Protein AF-A0A2C9KQF8-F1 (afdb_monomer_lite)

InterPro domains:
  IPR001548 Peptidase M2, peptidyl-dipeptidase A [PF01401] (43-165)
  IPR001548 Peptidase M2, peptidyl-dipeptidase A [PS52011] (40-165)
  IPR001548 Peptidase M2, peptidyl-dipeptidase A [PTHR10514] (28-165)

Sequence (165 aa):
MWIALHSYVYPPDSKKMCSRCYHVAVLCYTALWVGVRGLINDSLAIQDFLTDYNRKAGEVMYEYAEASWTFNTNITDYNQKIMLDLQLKADKFSQDASRNASQYNLTVMSQSDRRQFIKIMDIGTAAQTNETKMIRLNKITSDMESIYSTATVCLNKTNCVPLDP

Structure (mmCIF, N/CA/C/O backbone):
data_AF-A0A2C9KQF8-F1
#
_entry.id   AF-A0A2C9KQF8-F1
#
loop_
_atom_site.group_PDB
_atom_site.id
_atom_site.type_symbol
_atom_site.label_atom_id
_atom_site.label_alt_id
_atom_site.label_comp_id
_atom_site.label_asym_id
_atom_site.label_entity_id
_atom_site.label_seq_id
_atom_site.pdbx_PDB_ins_code
_atom_site.Cartn_x
_atom_site.Cartn_y
_atom_site.Cartn_z
_atom_site.occupancy
_atom_site.B_iso_or_equiv
_atom_site.auth_seq_id
_atom_site.auth_comp_id
_atom_site.auth_asym_id
_atom_site.auth_atom_id
_atom_site.pdbx_PDB_model_num
ATOM 1 N N . MET A 1 1 ? 29.010 8.373 -46.520 1.00 31.61 1 MET A N 1
ATOM 2 C CA . MET A 1 1 ? 29.276 9.437 -47.508 1.00 31.61 1 MET A CA 1
ATOM 3 C C . MET A 1 1 ? 27.946 10.110 -47.828 1.00 31.61 1 MET A C 1
ATOM 5 O O . MET A 1 1 ? 27.074 9.453 -48.368 1.00 31.61 1 MET A O 1
ATOM 9 N N . TRP A 1 2 ? 27.785 11.335 -47.317 1.00 39.75 2 TRP A N 1
ATOM 10 C CA . TRP A 1 2 ? 26.835 12.417 -47.636 1.00 39.75 2 TRP A CA 1
ATOM 11 C C . TRP A 1 2 ? 25.644 12.186 -48.577 1.00 39.75 2 TRP A C 1
ATOM 13 O O . TRP A 1 2 ? 25.894 11.984 -49.756 1.00 39.75 2 TRP A O 1
ATOM 23 N N . ILE A 1 3 ? 24.412 12.436 -48.090 1.00 37.34 3 ILE A N 1
ATOM 24 C CA . ILE A 1 3 ? 23.231 13.005 -48.802 1.00 37.34 3 ILE A CA 1
ATOM 25 C C . ILE A 1 3 ? 22.260 13.530 -47.702 1.00 37.34 3 ILE A C 1
ATOM 27 O O . ILE A 1 3 ? 22.063 12.809 -46.734 1.00 37.34 3 ILE A O 1
ATOM 31 N N . ALA A 1 4 ? 21.582 14.687 -47.694 1.00 44.19 4 ALA A N 1
ATOM 32 C CA . ALA A 1 4 ? 21.627 15.961 -48.413 1.00 44.19 4 ALA A CA 1
ATOM 33 C C . ALA A 1 4 ? 20.741 16.998 -47.662 1.00 44.19 4 ALA A C 1
ATOM 35 O O . ALA A 1 4 ? 19.773 16.635 -47.002 1.00 44.19 4 ALA A O 1
ATOM 36 N N . LEU A 1 5 ? 21.109 18.280 -47.797 1.00 46.22 5 LEU A N 1
ATOM 37 C CA . LEU A 1 5 ? 20.272 19.492 -47.912 1.00 46.22 5 LEU A CA 1
ATOM 38 C C . LEU A 1 5 ? 18.970 19.605 -47.083 1.00 46.22 5 LEU A C 1
ATOM 40 O O . LEU A 1 5 ? 17.899 19.213 -47.534 1.00 46.22 5 LEU A O 1
ATOM 44 N N . HIS A 1 6 ? 19.032 20.334 -45.962 1.00 41.72 6 HIS A N 1
ATOM 45 C CA . HIS A 1 6 ? 17.877 21.094 -45.464 1.00 41.72 6 HIS A CA 1
ATOM 46 C C . HIS A 1 6 ? 17.927 22.515 -46.036 1.00 41.72 6 HIS A C 1
ATOM 48 O O . HIS A 1 6 ? 18.510 23.427 -45.449 1.00 41.72 6 HIS A O 1
ATOM 54 N N . SER A 1 7 ? 17.314 22.701 -47.202 1.00 37.66 7 SER A N 1
ATOM 55 C CA . SER A 1 7 ? 16.870 24.019 -47.645 1.00 37.66 7 SER A CA 1
ATOM 56 C C . SER A 1 7 ? 15.670 24.409 -46.782 1.00 37.66 7 SER A C 1
ATOM 58 O O . SER A 1 7 ? 14.602 23.811 -46.891 1.00 37.66 7 SER A O 1
ATOM 60 N N . TYR A 1 8 ? 15.851 25.381 -45.890 1.00 45.62 8 TYR A N 1
ATOM 61 C CA . TYR A 1 8 ? 14.751 25.990 -45.150 1.00 45.62 8 TYR A CA 1
ATOM 62 C C . TYR A 1 8 ? 13.792 26.653 -46.146 1.00 45.62 8 TYR A C 1
ATOM 64 O O . TYR A 1 8 ? 14.104 27.693 -46.724 1.00 45.62 8 TYR A O 1
ATOM 72 N N . VAL A 1 9 ? 12.626 26.044 -46.355 1.00 42.94 9 VAL A N 1
ATOM 73 C CA . VAL A 1 9 ? 11.515 26.681 -47.063 1.00 42.94 9 VAL A CA 1
ATOM 74 C C . VAL A 1 9 ? 10.869 27.659 -46.084 1.00 42.94 9 VAL A C 1
ATOM 76 O O . VAL A 1 9 ? 10.122 27.263 -45.192 1.00 42.94 9 VAL A O 1
ATOM 79 N N . TYR A 1 10 ? 11.204 28.942 -46.216 1.00 47.78 10 TYR A N 1
ATOM 80 C CA . TYR A 1 10 ? 10.444 30.020 -45.584 1.00 47.78 10 TYR A CA 1
ATOM 81 C C . TYR A 1 10 ? 8.999 30.005 -46.122 1.00 47.78 10 TYR A C 1
ATOM 83 O O . TYR A 1 10 ? 8.808 29.797 -47.325 1.00 47.78 10 TYR A O 1
ATOM 91 N N . PRO A 1 11 ? 7.973 30.230 -45.281 1.00 52.38 11 PRO A N 1
ATOM 92 C CA . PRO A 1 11 ? 6.601 30.357 -45.759 1.00 52.38 11 PRO A CA 1
ATOM 93 C C . PRO A 1 11 ? 6.452 31.595 -46.667 1.00 52.38 11 PRO A C 1
ATOM 95 O O . PRO A 1 11 ? 7.131 32.600 -46.437 1.00 52.38 11 PRO A O 1
ATOM 98 N N . PRO A 1 12 ? 5.573 31.553 -47.688 1.00 51.06 12 PRO A N 1
ATOM 99 C CA . PRO A 1 12 ? 5.376 32.676 -48.594 1.00 51.06 12 PRO A CA 1
ATOM 100 C C . PRO A 1 12 ? 4.670 33.843 -47.887 1.00 51.06 12 PRO A C 1
ATOM 102 O O . PRO A 1 12 ? 3.852 33.641 -46.990 1.00 51.06 12 PRO A O 1
ATOM 105 N N . ASP A 1 13 ? 5.020 35.054 -48.324 1.00 49.62 13 ASP A N 1
ATOM 106 C CA . ASP A 1 13 ? 4.577 36.378 -47.868 1.00 49.62 13 ASP A CA 1
ATOM 107 C C . ASP A 1 13 ? 3.260 36.439 -47.067 1.00 49.62 13 ASP A C 1
ATOM 109 O O . ASP A 1 13 ? 2.163 36.157 -47.557 1.00 49.62 13 ASP A O 1
ATOM 113 N N . SER A 1 14 ? 3.363 36.975 -45.848 1.00 54.06 14 SER A N 1
ATOM 114 C CA . SER A 1 14 ? 2.303 37.160 -44.844 1.00 54.06 14 SER A CA 1
ATOM 115 C C . SER A 1 14 ? 1.188 38.149 -45.219 1.00 54.06 14 SER A C 1
ATOM 117 O O . SER A 1 14 ? 0.363 38.506 -44.379 1.00 54.06 14 SER A O 1
ATOM 119 N N . LYS A 1 15 ? 1.119 38.615 -46.470 1.00 53.03 15 LYS A N 1
ATOM 120 C CA . LYS A 1 15 ? 0.258 39.747 -46.854 1.00 53.03 15 LYS A CA 1
ATOM 121 C C . LYS A 1 15 ? -1.087 39.378 -47.479 1.00 53.03 15 LYS A C 1
ATOM 123 O O . LYS A 1 15 ? -1.826 40.283 -47.856 1.00 53.03 15 LYS A O 1
ATOM 128 N N . LYS A 1 16 ? -1.448 38.092 -47.585 1.00 57.34 16 LYS A N 1
ATOM 129 C CA . LYS A 1 16 ? -2.751 37.673 -48.153 1.00 57.34 16 LYS A CA 1
ATOM 130 C C . LYS A 1 16 ? -3.417 36.477 -47.465 1.00 57.34 16 LYS A C 1
ATOM 132 O O . LYS A 1 16 ? -4.190 35.768 -48.102 1.00 57.34 16 LYS A O 1
ATOM 137 N N . MET A 1 17 ? -3.164 36.241 -46.179 1.00 50.72 17 MET A N 1
ATOM 138 C CA . MET A 1 17 ? -3.820 35.140 -45.465 1.00 50.72 17 MET A CA 1
ATOM 139 C C . MET A 1 17 ? -4.895 35.671 -44.513 1.00 50.72 17 MET A C 1
ATOM 141 O O . MET A 1 17 ? -4.626 36.508 -43.656 1.00 50.72 17 MET A O 1
ATOM 145 N N . CYS A 1 18 ? -6.136 35.203 -44.683 1.00 59.28 18 CYS A N 1
ATOM 146 C CA . CYS A 1 18 ? -7.255 35.542 -43.804 1.00 59.28 18 CYS A CA 1
ATOM 147 C C . CYS A 1 18 ? -6.914 35.151 -42.354 1.00 59.28 18 CYS A C 1
ATOM 149 O O . CYS A 1 18 ? -6.434 34.041 -42.118 1.00 59.28 18 CYS A O 1
ATOM 151 N N . SER A 1 19 ? -7.191 36.031 -41.384 1.00 55.34 19 SER A N 1
ATOM 152 C CA . SER A 1 19 ? -6.895 35.820 -39.952 1.00 55.34 19 SER A CA 1
ATOM 153 C C . SER A 1 19 ? -7.437 34.477 -39.424 1.00 55.34 19 SER A C 1
ATOM 155 O O . SER A 1 19 ? -6.769 33.765 -38.675 1.00 55.34 19 SER A O 1
ATOM 157 N N . ARG A 1 20 ? -8.592 34.033 -39.938 1.00 55.59 20 ARG A N 1
ATOM 158 C CA . ARG A 1 20 ? -9.182 32.719 -39.633 1.00 55.59 20 ARG A CA 1
AT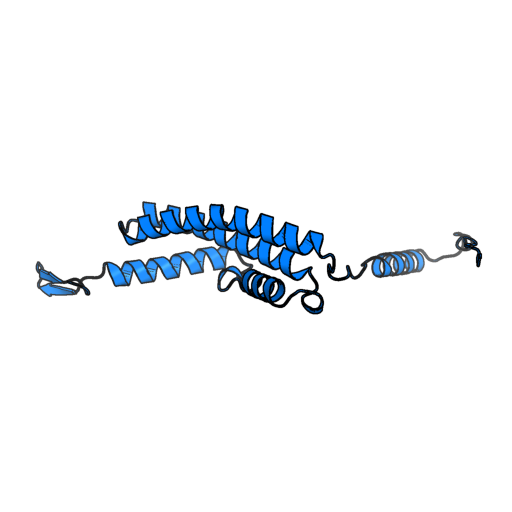OM 159 C C . ARG A 1 20 ? -8.377 31.528 -40.174 1.00 55.59 20 ARG A C 1
ATOM 161 O O . ARG A 1 20 ? -8.347 30.489 -39.527 1.00 55.59 20 ARG A O 1
ATOM 168 N N . CYS A 1 21 ? -7.697 31.673 -41.310 1.00 55.22 21 CYS A N 1
ATOM 169 C CA . CYS A 1 21 ? -6.838 30.633 -41.887 1.00 55.22 21 CYS A CA 1
ATOM 170 C C . CYS A 1 21 ? -5.493 30.530 -41.156 1.00 55.22 21 CYS A C 1
ATOM 172 O O . CYS A 1 21 ? -4.949 29.436 -41.034 1.00 55.22 21 CYS A O 1
ATOM 174 N N . TYR A 1 22 ? -4.984 31.647 -40.625 1.00 56.53 22 TYR A N 1
ATOM 175 C CA . TYR A 1 22 ? -3.753 31.664 -39.831 1.00 56.53 22 TYR A CA 1
ATOM 176 C C . TYR A 1 22 ? -3.929 30.909 -38.507 1.00 56.53 22 TYR A C 1
ATOM 178 O O . TYR A 1 22 ? -3.101 30.073 -38.159 1.00 56.53 22 TYR A O 1
ATOM 186 N N . HIS A 1 23 ? -5.054 31.111 -37.812 1.00 57.06 23 HIS A N 1
ATOM 187 C CA . HIS A 1 23 ? -5.353 30.373 -36.582 1.00 57.06 23 HIS A CA 1
ATOM 188 C C . HIS A 1 23 ? -5.556 28.867 -36.813 1.00 57.06 23 HIS A C 1
ATOM 190 O O . HIS A 1 23 ? -5.069 28.070 -36.017 1.00 57.06 23 HIS A O 1
ATOM 196 N N . VAL A 1 24 ? -6.203 28.460 -37.911 1.00 60.22 24 VAL A N 1
ATOM 197 C CA . VAL A 1 24 ? -6.365 27.032 -38.252 1.00 60.22 24 VAL A CA 1
ATOM 198 C C . VAL A 1 24 ? -5.026 26.391 -38.640 1.00 60.22 24 VAL A C 1
ATOM 200 O O . VAL A 1 24 ? -4.744 25.274 -38.215 1.00 60.22 24 VAL A O 1
ATOM 203 N N . ALA A 1 25 ? -4.163 27.101 -39.375 1.00 54.69 25 ALA A N 1
ATOM 204 C CA . ALA A 1 25 ? -2.826 26.615 -39.713 1.00 54.69 25 ALA A CA 1
ATOM 205 C C . ALA A 1 25 ? -1.941 26.460 -38.465 1.00 54.69 25 ALA A C 1
ATOM 207 O O . ALA A 1 25 ? -1.346 25.403 -38.275 1.00 54.69 25 ALA A O 1
ATOM 208 N N . VAL A 1 26 ? -1.906 27.457 -37.572 1.00 59.34 26 VAL A N 1
ATOM 209 C CA . VAL A 1 26 ? -1.134 27.392 -36.316 1.00 59.34 26 VAL A CA 1
ATOM 210 C C . VAL A 1 26 ? -1.637 26.269 -35.404 1.00 59.34 26 VAL A C 1
ATOM 212 O O . VAL A 1 26 ? -0.817 25.559 -34.833 1.00 59.34 26 VAL A O 1
ATOM 215 N N . LEU A 1 27 ? -2.954 26.041 -35.322 1.00 55.91 27 LEU A N 1
ATOM 216 C CA . LEU A 1 27 ? -3.530 24.925 -34.559 1.00 55.91 27 LEU A CA 1
ATOM 217 C C . LEU A 1 27 ? -3.204 23.547 -35.164 1.00 55.91 27 LEU A C 1
ATOM 219 O O . LEU A 1 27 ? -3.022 22.591 -34.420 1.00 55.91 27 LEU A O 1
ATOM 223 N N . CYS A 1 28 ? -3.069 23.432 -36.489 1.00 52.97 28 CYS A N 1
ATOM 224 C CA . CYS A 1 28 ? -2.610 22.199 -37.140 1.00 52.97 28 CYS A CA 1
ATOM 225 C C . CYS A 1 28 ? -1.108 21.951 -36.915 1.00 52.97 28 CYS A C 1
ATOM 227 O O . CYS A 1 28 ? -0.698 20.816 -36.676 1.00 52.97 28 CYS A O 1
ATOM 229 N N . TYR A 1 29 ? -0.287 23.008 -36.933 1.00 53.81 29 TYR A N 1
ATOM 230 C CA . TYR A 1 29 ? 1.138 22.913 -36.606 1.00 53.81 29 TYR A CA 1
ATOM 231 C C . TYR A 1 29 ? 1.364 22.561 -35.131 1.00 53.81 29 TYR A C 1
ATOM 233 O O . TYR A 1 29 ? 2.222 21.734 -34.851 1.00 53.81 29 TYR A O 1
ATOM 241 N N . THR A 1 30 ? 0.589 23.098 -34.182 1.00 53.22 30 THR A N 1
ATOM 242 C CA . THR A 1 30 ? 0.712 22.703 -32.765 1.00 53.22 30 THR A CA 1
ATOM 243 C C . THR A 1 30 ? 0.096 21.333 -32.469 1.00 53.22 30 THR A C 1
ATOM 245 O O . THR A 1 30 ? 0.602 20.628 -31.599 1.00 53.22 30 THR A O 1
ATOM 248 N N . ALA A 1 31 ? -0.922 20.896 -33.221 1.00 53.09 31 ALA A N 1
ATOM 249 C CA . ALA A 1 31 ? -1.476 19.541 -33.120 1.00 53.09 31 ALA A CA 1
ATOM 250 C C . ALA A 1 31 ? -0.510 18.452 -33.632 1.00 53.09 31 ALA A C 1
ATOM 252 O O . ALA A 1 31 ? -0.528 17.335 -33.122 1.00 53.09 31 ALA A O 1
ATOM 253 N N . LEU A 1 32 ? 0.380 18.781 -34.575 1.00 52.97 32 LEU A N 1
ATOM 254 C CA . LEU A 1 32 ? 1.458 17.894 -35.043 1.00 52.97 32 LEU A CA 1
ATOM 255 C C . LEU A 1 32 ? 2.663 17.819 -34.084 1.00 52.97 32 LEU A C 1
ATOM 257 O O . LEU A 1 32 ? 3.531 16.969 -34.262 1.00 52.97 32 LEU A O 1
ATOM 261 N N . TRP A 1 33 ? 2.711 18.675 -33.057 1.00 49.19 33 TRP A N 1
ATOM 262 C CA . TRP A 1 33 ? 3.726 18.665 -31.995 1.00 49.19 33 TRP A CA 1
ATOM 263 C C . TRP A 1 33 ? 3.236 18.040 -30.683 1.00 49.19 33 TRP A C 1
ATOM 265 O O . TRP A 1 33 ? 3.984 18.016 -29.703 1.00 49.19 33 TRP A O 1
ATOM 275 N N . VAL A 1 34 ? 2.028 17.462 -30.646 1.00 53.22 34 VAL A N 1
ATOM 276 C CA . VAL A 1 34 ? 1.712 16.455 -29.622 1.00 53.22 34 VAL A CA 1
ATOM 277 C C . VAL A 1 34 ? 2.451 15.183 -30.025 1.00 53.22 34 VAL A C 1
ATOM 279 O O . VAL A 1 34 ? 1.889 14.251 -30.595 1.00 53.22 34 VAL A O 1
ATOM 282 N N . GLY A 1 35 ? 3.766 15.187 -29.805 1.00 54.31 35 GLY A N 1
ATOM 283 C CA . GLY A 1 35 ? 4.600 14.022 -30.018 1.00 54.31 35 GLY A CA 1
ATOM 284 C C . GLY A 1 35 ? 4.033 12.879 -29.192 1.00 54.31 35 GLY A C 1
ATOM 285 O O . GLY A 1 35 ? 3.962 12.970 -27.966 1.00 54.31 35 GLY A O 1
ATOM 286 N N . VAL A 1 36 ? 3.627 11.803 -29.864 1.00 56.34 36 VAL A N 1
ATOM 287 C CA . VAL A 1 36 ? 3.479 10.498 -29.227 1.00 56.34 36 VAL A CA 1
ATOM 288 C C . VAL A 1 36 ? 4.843 10.203 -28.608 1.00 56.34 36 VAL A C 1
ATOM 290 O O . VAL A 1 36 ? 5.788 9.862 -29.319 1.00 56.34 36 VAL A O 1
ATOM 293 N N . ARG A 1 37 ? 4.996 10.431 -27.298 1.00 63.59 37 ARG A N 1
ATOM 294 C CA . ARG A 1 37 ? 6.196 9.990 -26.588 1.00 63.59 37 ARG A CA 1
ATOM 295 C C . ARG A 1 37 ? 6.220 8.473 -26.722 1.00 63.59 37 ARG A C 1
ATOM 297 O O . ARG A 1 37 ? 5.312 7.800 -26.244 1.00 63.59 37 ARG A O 1
ATOM 304 N N . GLY A 1 38 ? 7.216 7.961 -27.440 1.00 83.06 38 GLY A N 1
ATOM 305 C CA . GLY A 1 38 ? 7.453 6.526 -27.519 1.00 83.06 38 GLY A CA 1
ATOM 306 C C . GLY A 1 38 ? 7.701 5.953 -26.125 1.00 83.06 38 GLY A C 1
ATOM 307 O O . GLY A 1 38 ? 8.171 6.662 -25.232 1.00 83.06 38 GLY A O 1
ATOM 308 N N . LEU A 1 39 ? 7.372 4.676 -25.946 1.00 94.12 39 LEU A N 1
ATOM 309 C CA . LEU A 1 39 ? 7.648 3.962 -24.703 1.00 94.12 39 LEU A CA 1
ATOM 310 C C . LEU A 1 39 ? 9.163 3.888 -24.441 1.00 94.12 39 LEU A C 1
ATOM 312 O O . LEU A 1 39 ? 9.965 3.788 -25.373 1.00 94.12 39 LEU A O 1
ATOM 316 N N . ILE A 1 40 ? 9.545 3.912 -23.166 1.00 95.38 40 ILE A N 1
ATOM 317 C CA . ILE A 1 40 ? 10.937 3.817 -22.718 1.00 95.38 40 ILE A CA 1
ATOM 318 C C . ILE A 1 40 ? 11.421 2.373 -22.893 1.00 95.38 40 ILE A C 1
ATOM 320 O O . ILE A 1 40 ? 10.834 1.445 -22.337 1.00 95.38 40 ILE A O 1
ATOM 324 N N . ASN A 1 41 ? 12.505 2.194 -23.650 1.00 95.19 41 ASN A N 1
ATOM 325 C CA . ASN A 1 41 ? 13.124 0.889 -23.922 1.00 95.19 41 ASN A CA 1
ATOM 326 C C . ASN A 1 41 ? 14.497 0.713 -23.246 1.00 95.19 41 ASN A C 1
ATOM 328 O O . ASN A 1 41 ? 15.097 -0.352 -23.363 1.00 95.19 41 ASN A O 1
ATOM 332 N N . ASP A 1 42 ? 15.035 1.763 -22.620 1.00 95.75 42 ASP A N 1
ATOM 333 C CA . ASP A 1 42 ? 16.413 1.778 -22.127 1.00 95.75 42 ASP A CA 1
ATOM 334 C C . ASP A 1 42 ? 16.602 0.859 -20.910 1.00 95.75 42 ASP A C 1
ATOM 336 O O . ASP A 1 42 ? 15.904 0.983 -19.904 1.00 95.75 42 ASP A O 1
ATOM 340 N N . SER A 1 43 ? 17.561 -0.068 -21.002 1.00 94.31 43 SER A N 1
ATOM 341 C CA . SER A 1 43 ? 17.786 -1.078 -19.963 1.00 94.31 43 SER A CA 1
ATOM 342 C C . SER A 1 43 ? 18.314 -0.487 -18.658 1.00 94.31 43 SER A C 1
ATOM 344 O O . SER A 1 43 ? 18.031 -1.055 -17.604 1.00 94.31 43 SER A O 1
ATOM 346 N N . LEU A 1 44 ? 19.080 0.608 -18.704 1.00 96.56 44 LEU A N 1
ATOM 347 C CA . LEU A 1 44 ? 19.579 1.264 -17.493 1.00 96.56 44 LEU A CA 1
ATOM 348 C C . LEU A 1 44 ? 18.432 1.981 -16.780 1.00 96.56 44 LEU A C 1
ATOM 350 O O . LEU A 1 44 ? 18.223 1.746 -15.596 1.00 96.56 44 LEU A O 1
ATOM 354 N N . ALA A 1 45 ? 17.601 2.722 -17.517 1.00 97.38 45 ALA A N 1
ATOM 355 C CA . ALA A 1 45 ? 16.406 3.369 -16.982 1.00 97.38 45 ALA A CA 1
ATOM 356 C C . ALA A 1 45 ? 15.443 2.373 -16.312 1.00 97.38 45 ALA A C 1
ATOM 358 O O . ALA A 1 45 ? 14.860 2.679 -15.273 1.00 97.38 45 ALA A O 1
ATOM 359 N N . ILE A 1 46 ? 15.292 1.168 -16.874 1.00 97.31 46 ILE A N 1
ATOM 360 C CA . ILE A 1 46 ? 14.493 0.088 -16.272 1.00 97.31 46 ILE A CA 1
ATOM 361 C C . ILE A 1 46 ? 15.047 -0.306 -14.895 1.00 97.31 46 ILE A C 1
ATOM 363 O O . ILE A 1 46 ? 14.284 -0.408 -13.934 1.00 97.31 46 ILE A O 1
ATOM 367 N N . GLN A 1 47 ? 16.360 -0.523 -14.789 1.00 98.06 47 GLN A N 1
ATOM 368 C CA . GLN A 1 47 ? 16.996 -0.939 -13.535 1.00 98.06 47 GLN A CA 1
ATOM 369 C C . GLN A 1 47 ? 17.029 0.190 -12.499 1.00 98.06 47 GLN A C 1
ATOM 371 O O . GLN A 1 47 ? 16.774 -0.055 -11.317 1.00 98.06 47 GLN A O 1
ATOM 376 N N . ASP A 1 48 ? 17.258 1.427 -12.936 1.00 98.38 48 ASP A N 1
ATOM 377 C CA . ASP A 1 48 ? 17.218 2.611 -12.078 1.00 98.38 48 ASP A CA 1
ATOM 378 C C . ASP A 1 48 ? 15.816 2.819 -11.495 1.00 98.38 48 ASP A C 1
ATOM 380 O O . ASP A 1 48 ? 15.669 3.037 -10.290 1.00 98.38 4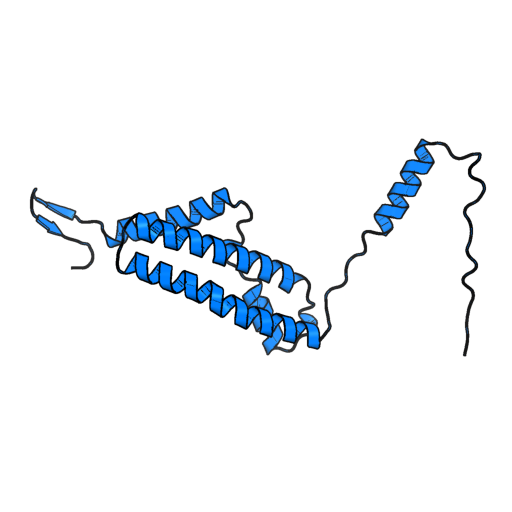8 ASP A O 1
ATOM 384 N N . PHE A 1 49 ? 14.773 2.672 -12.321 1.00 98.50 49 PHE A N 1
ATOM 385 C CA . PHE A 1 49 ? 13.386 2.739 -11.864 1.00 98.50 49 PHE A CA 1
ATOM 386 C C . PHE A 1 49 ? 13.081 1.676 -10.806 1.00 98.50 49 PHE A C 1
ATOM 388 O O . PHE A 1 49 ? 12.526 2.005 -9.759 1.00 98.50 49 PHE A O 1
ATOM 395 N N . LEU A 1 50 ? 13.448 0.413 -11.050 1.00 98.50 50 LEU A N 1
ATOM 396 C CA . LEU A 1 50 ? 13.196 -0.674 -10.098 1.00 98.50 50 LEU A CA 1
ATOM 397 C C . LEU A 1 50 ? 13.965 -0.478 -8.788 1.00 98.50 50 LEU A C 1
ATOM 399 O O . LEU A 1 50 ? 13.417 -0.717 -7.713 1.00 98.50 50 LEU A O 1
ATOM 403 N N . THR A 1 51 ? 15.210 -0.009 -8.862 1.00 98.56 51 THR A N 1
ATOM 404 C CA . THR A 1 51 ? 16.040 0.265 -7.682 1.00 98.56 51 THR A CA 1
ATOM 405 C C . THR A 1 51 ? 15.431 1.373 -6.824 1.00 98.56 51 THR A C 1
ATOM 407 O O . THR A 1 51 ? 15.282 1.210 -5.610 1.00 98.56 51 THR A O 1
ATOM 410 N N . ASP A 1 52 ? 15.026 2.483 -7.444 1.00 98.50 52 ASP A N 1
ATOM 411 C CA . ASP A 1 52 ? 14.398 3.593 -6.728 1.00 98.50 52 ASP A CA 1
ATOM 412 C C . ASP A 1 52 ? 13.009 3.221 -6.190 1.00 98.50 52 ASP A C 1
ATOM 414 O O . ASP A 1 52 ? 12.696 3.540 -5.039 1.00 98.50 52 ASP A O 1
ATOM 418 N N . TYR A 1 53 ? 12.206 2.487 -6.972 1.00 98.62 53 TYR A N 1
ATOM 419 C CA . TYR A 1 53 ? 10.919 1.961 -6.522 1.00 98.62 53 TYR A CA 1
ATOM 420 C C . TYR A 1 53 ? 11.091 1.080 -5.286 1.00 98.62 53 TYR A C 1
ATOM 422 O O . TYR A 1 53 ? 10.427 1.326 -4.285 1.00 98.62 53 TYR A O 1
ATOM 430 N N . ASN A 1 54 ? 12.001 0.102 -5.314 1.00 98.44 54 ASN A N 1
ATOM 431 C CA . ASN A 1 54 ? 12.201 -0.827 -4.201 1.00 98.44 54 ASN A CA 1
ATOM 432 C C . ASN A 1 54 ? 12.588 -0.103 -2.907 1.00 98.44 54 ASN A C 1
ATOM 434 O O . ASN A 1 54 ? 12.054 -0.415 -1.843 1.00 98.44 54 ASN A O 1
ATOM 438 N N . ARG A 1 55 ? 13.468 0.901 -2.995 1.00 98.38 55 ARG A N 1
ATOM 439 C CA . ARG A 1 55 ? 13.861 1.705 -1.834 1.00 98.38 55 ARG A CA 1
ATOM 440 C C . ARG A 1 55 ? 12.681 2.511 -1.278 1.00 98.38 55 ARG A C 1
ATOM 442 O O . ARG A 1 55 ? 12.372 2.404 -0.096 1.00 98.38 55 ARG A O 1
ATOM 449 N N . LYS A 1 56 ? 11.998 3.288 -2.128 1.00 98.56 56 LYS A N 1
ATOM 450 C CA . LYS A 1 56 ? 10.884 4.159 -1.705 1.00 98.56 56 LYS A CA 1
ATOM 451 C C . LYS A 1 56 ? 9.668 3.367 -1.232 1.00 98.56 56 LYS A C 1
ATOM 453 O O . LYS A 1 56 ? 9.038 3.744 -0.250 1.00 98.56 56 LYS A O 1
ATOM 458 N N . ALA A 1 57 ? 9.343 2.272 -1.916 1.00 98.38 57 ALA A N 1
ATOM 459 C CA . ALA A 1 57 ? 8.253 1.389 -1.529 1.00 98.38 57 ALA A CA 1
ATOM 460 C C . ALA A 1 57 ? 8.526 0.770 -0.157 1.00 98.38 57 ALA A C 1
ATOM 462 O O . ALA A 1 57 ? 7.614 0.716 0.657 1.00 98.38 57 ALA A O 1
ATOM 463 N N . GLY A 1 58 ? 9.772 0.369 0.127 1.00 98.12 58 GLY A N 1
ATOM 464 C CA . GLY A 1 58 ? 10.161 -0.123 1.448 1.00 98.12 58 GLY A CA 1
ATOM 465 C C . GLY A 1 58 ? 9.857 0.881 2.562 1.00 98.12 58 GLY A C 1
ATOM 466 O O . GLY A 1 58 ? 9.238 0.517 3.553 1.00 98.12 58 GLY A O 1
ATOM 467 N N . GLU A 1 59 ? 10.217 2.150 2.368 1.00 98.31 59 GLU A N 1
ATOM 468 C CA . GLU A 1 59 ? 9.959 3.229 3.333 1.00 98.31 59 GLU A CA 1
ATOM 469 C C . GLU A 1 59 ? 8.450 3.482 3.521 1.00 98.31 59 GLU A C 1
ATOM 471 O O . GLU A 1 59 ? 7.933 3.426 4.636 1.00 98.31 59 GLU A O 1
ATOM 476 N N . VAL A 1 60 ? 7.719 3.715 2.425 1.00 98.56 60 VAL A N 1
ATOM 477 C CA . VAL A 1 60 ? 6.295 4.090 2.475 1.00 98.56 60 VAL A CA 1
ATOM 478 C C . VAL A 1 60 ? 5.415 2.942 2.974 1.00 98.56 60 VAL A C 1
ATOM 480 O O . VAL A 1 60 ? 4.503 3.169 3.769 1.00 98.56 60 VAL A O 1
ATOM 483 N N . MET A 1 61 ? 5.682 1.710 2.532 1.00 98.12 61 MET A N 1
ATOM 484 C CA . MET A 1 61 ? 4.908 0.544 2.960 1.00 98.12 61 MET A CA 1
ATOM 485 C C . MET A 1 61 ? 5.209 0.168 4.408 1.00 98.12 61 MET A C 1
ATOM 487 O O . MET A 1 61 ? 4.302 -0.285 5.097 1.00 98.12 61 MET A O 1
ATOM 491 N N . TYR A 1 62 ? 6.440 0.384 4.887 1.00 98.62 62 TYR A N 1
ATOM 492 C CA . TYR A 1 62 ? 6.783 0.183 6.294 1.00 98.62 62 TYR A CA 1
ATOM 493 C C . TYR A 1 62 ? 5.989 1.122 7.206 1.00 98.62 62 TYR A C 1
ATOM 495 O O . TYR A 1 62 ? 5.344 0.659 8.141 1.00 98.62 62 TYR A O 1
ATOM 503 N N . GLU A 1 63 ? 5.972 2.426 6.906 1.00 98.69 63 GLU A N 1
ATOM 504 C CA . GLU A 1 63 ? 5.210 3.398 7.700 1.00 98.69 63 GLU A CA 1
ATOM 505 C C . GLU A 1 63 ? 3.720 3.032 7.773 1.00 98.69 63 GLU A C 1
ATOM 507 O O . GLU A 1 63 ? 3.118 3.049 8.847 1.00 98.69 63 GLU A O 1
ATOM 512 N N . TYR A 1 64 ? 3.126 2.672 6.631 1.00 98.62 64 TYR A N 1
ATOM 513 C CA . TYR A 1 64 ? 1.734 2.237 6.585 1.00 98.62 64 TYR A CA 1
ATOM 514 C C . TYR A 1 64 ? 1.506 0.929 7.363 1.00 98.62 64 TYR A C 1
ATOM 516 O O . TYR A 1 64 ? 0.545 0.843 8.130 1.00 98.62 64 TYR A O 1
ATOM 524 N N . ALA A 1 65 ? 2.384 -0.066 7.211 1.00 98.69 65 ALA A N 1
ATOM 525 C CA . ALA A 1 65 ? 2.268 -1.345 7.906 1.00 98.69 65 ALA A CA 1
ATOM 526 C C . ALA A 1 65 ? 2.320 -1.176 9.432 1.00 98.69 65 ALA A C 1
ATOM 528 O O . ALA A 1 65 ? 1.488 -1.749 10.131 1.00 98.69 65 ALA A O 1
ATOM 529 N N . GLU A 1 66 ? 3.223 -0.339 9.944 1.00 98.75 66 GLU A N 1
ATOM 530 C CA . GLU A 1 66 ? 3.328 -0.040 11.379 1.00 98.75 66 GLU A CA 1
ATOM 531 C C . GLU A 1 66 ? 2.063 0.642 11.919 1.00 98.75 66 GLU A C 1
ATOM 533 O O . GLU A 1 66 ? 1.558 0.299 12.994 1.00 98.75 66 GLU A O 1
ATOM 538 N N . ALA A 1 67 ? 1.500 1.591 11.167 1.00 98.69 67 ALA A N 1
ATOM 539 C CA . ALA A 1 67 ? 0.267 2.265 11.562 1.00 98.69 67 ALA A CA 1
ATOM 540 C C . ALA A 1 67 ? -0.950 1.333 11.506 1.00 98.69 67 ALA A C 1
ATOM 542 O O . ALA A 1 67 ? -1.790 1.362 12.407 1.00 98.69 67 ALA A O 1
ATOM 543 N N . SER A 1 68 ? -1.019 0.473 10.488 1.00 98.50 68 SER A N 1
ATOM 544 C CA . SER A 1 68 ? -2.038 -0.570 10.377 1.00 98.50 68 SER A CA 1
ATOM 545 C C . SER A 1 68 ? -1.945 -1.561 11.535 1.00 98.50 68 SER A C 1
ATOM 547 O O . SER A 1 68 ? -2.950 -1.847 12.183 1.00 98.50 68 SER A O 1
ATOM 549 N N . TRP A 1 69 ? -0.742 -2.031 11.867 1.00 98.62 69 TRP A N 1
ATOM 550 C CA . TRP A 1 69 ? -0.514 -2.900 13.020 1.00 98.62 69 TRP A CA 1
ATOM 551 C C . TRP A 1 69 ? -0.955 -2.234 14.326 1.00 98.62 69 TRP A C 1
ATOM 553 O O . TRP A 1 69 ? -1.663 -2.838 15.132 1.00 98.62 69 TRP A O 1
ATOM 563 N N . THR A 1 70 ? -0.593 -0.964 14.512 1.00 98.75 70 THR A N 1
ATOM 564 C CA . THR A 1 70 ? -0.969 -0.181 15.697 1.00 98.75 70 THR A CA 1
ATOM 565 C C . THR A 1 70 ? -2.485 -0.033 15.831 1.00 98.75 70 THR A C 1
ATOM 567 O O . THR A 1 70 ? -3.015 -0.188 16.928 1.00 98.75 70 THR A O 1
ATOM 570 N N . PHE A 1 71 ? -3.207 0.220 14.736 1.00 98.38 71 PHE A N 1
ATOM 571 C CA . PHE A 1 71 ? -4.670 0.257 14.756 1.00 98.38 71 PHE A CA 1
ATOM 572 C C . PHE A 1 71 ? -5.280 -1.118 15.054 1.00 98.38 71 PHE A C 1
ATOM 574 O O . PHE A 1 71 ? -6.112 -1.228 15.948 1.00 98.38 71 PHE A O 1
ATOM 581 N N . ASN A 1 72 ? -4.831 -2.169 14.366 1.00 97.69 72 ASN A N 1
ATOM 582 C CA . ASN A 1 72 ? -5.380 -3.518 14.524 1.00 97.69 72 ASN A CA 1
ATOM 583 C C . ASN A 1 72 ? -5.157 -4.097 15.929 1.00 97.69 72 ASN A C 1
ATOM 585 O O . ASN A 1 72 ? -5.996 -4.835 16.437 1.00 97.69 72 ASN A O 1
ATOM 589 N N . THR A 1 73 ? -4.044 -3.754 16.579 1.00 97.12 73 THR A N 1
ATOM 590 C CA . THR A 1 73 ? -3.736 -4.203 17.949 1.00 97.12 73 THR A CA 1
ATOM 591 C C . THR A 1 73 ? -4.270 -3.268 19.036 1.00 97.12 73 THR A C 1
ATOM 593 O O . THR A 1 73 ? -4.303 -3.642 20.207 1.00 97.12 73 THR A O 1
ATOM 596 N N . ASN A 1 74 ? -4.701 -2.060 18.670 1.00 97.62 74 ASN A N 1
ATOM 597 C CA . ASN A 1 74 ? -5.269 -1.071 19.577 1.00 97.62 74 ASN A CA 1
ATOM 598 C C . ASN A 1 74 ? -6.302 -0.207 18.835 1.00 97.62 74 ASN A C 1
ATOM 600 O O . ASN A 1 74 ? -6.015 0.914 18.394 1.00 97.62 74 ASN A O 1
ATOM 604 N N . ILE A 1 75 ? -7.512 -0.754 18.691 1.00 96.06 75 ILE A N 1
ATOM 605 C CA . ILE A 1 75 ? -8.600 -0.147 17.918 1.00 96.06 75 ILE A CA 1
ATOM 606 C C . ILE A 1 75 ? -9.116 1.096 18.653 1.00 96.06 75 ILE A C 1
ATOM 608 O O . ILE A 1 75 ? -9.832 1.012 19.649 1.00 96.06 75 ILE A O 1
ATOM 612 N N . THR A 1 76 ? -8.749 2.269 18.140 1.00 96.75 76 THR A N 1
ATOM 613 C CA . THR A 1 76 ? -9.211 3.582 18.609 1.00 96.75 76 THR A CA 1
ATOM 614 C C . THR A 1 76 ? -9.351 4.535 17.426 1.00 96.75 76 THR A C 1
ATOM 616 O O . THR A 1 76 ? -8.615 4.407 16.445 1.00 96.75 76 THR A O 1
ATOM 619 N N . ASP A 1 77 ? -10.221 5.543 17.538 1.00 96.88 77 ASP A N 1
ATOM 620 C CA . ASP A 1 77 ? -10.396 6.575 16.501 1.00 96.88 77 ASP A CA 1
ATOM 621 C C . ASP A 1 77 ? -9.081 7.306 16.172 1.00 96.88 77 ASP A C 1
ATOM 623 O O . ASP A 1 77 ? -8.823 7.681 15.027 1.00 96.88 77 ASP A O 1
ATOM 627 N N . TYR A 1 78 ? -8.223 7.499 17.180 1.00 98.06 78 TYR A N 1
ATOM 628 C CA . TYR A 1 78 ? -6.916 8.135 17.019 1.00 98.06 78 TYR A CA 1
ATOM 629 C C . TYR A 1 78 ? -5.978 7.293 16.143 1.00 98.06 78 TY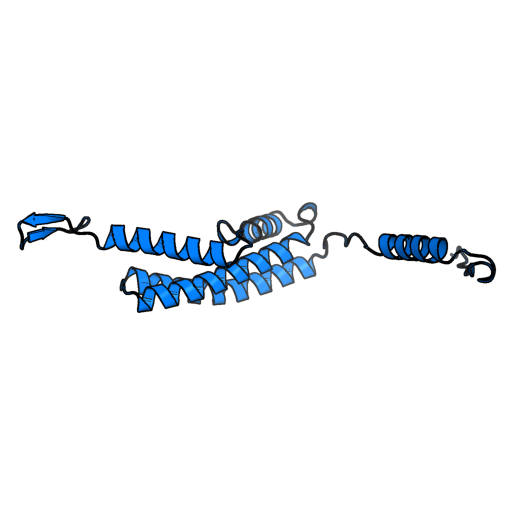R A C 1
ATOM 631 O O . TYR A 1 78 ? -5.437 7.802 15.159 1.00 98.06 78 TYR A O 1
ATOM 639 N N . ASN A 1 79 ? -5.827 6.001 16.456 1.00 98.31 79 ASN A N 1
ATOM 640 C CA . ASN A 1 79 ? -4.977 5.104 15.671 1.00 98.31 79 ASN A CA 1
ATOM 641 C C . ASN A 1 79 ? -5.556 4.871 14.269 1.00 98.31 79 ASN A C 1
ATOM 643 O O . ASN A 1 79 ? -4.802 4.843 13.296 1.00 98.31 79 ASN A O 1
ATOM 647 N N . GLN A 1 80 ? -6.887 4.785 14.149 1.00 98.12 80 GLN A N 1
ATOM 648 C CA . GLN A 1 80 ? -7.574 4.667 12.862 1.00 98.12 80 GLN A CA 1
ATOM 649 C C . GLN A 1 80 ? -7.236 5.852 11.957 1.00 98.12 80 GLN A C 1
ATOM 651 O O . GLN A 1 80 ? -6.888 5.666 10.794 1.00 98.12 80 GLN A O 1
ATOM 656 N N . LYS A 1 81 ? -7.289 7.079 12.490 1.00 98.19 81 LYS A N 1
ATOM 657 C CA . LYS A 1 81 ? -6.955 8.286 11.731 1.00 98.19 81 LYS A CA 1
ATOM 658 C C . LYS A 1 81 ? -5.517 8.259 11.208 1.00 98.19 81 LYS A C 1
ATOM 660 O O . LYS A 1 81 ? -5.308 8.523 10.029 1.00 98.19 81 LYS A O 1
ATOM 665 N N . ILE A 1 82 ? -4.549 7.904 12.055 1.00 98.56 82 ILE A N 1
ATOM 666 C CA . ILE A 1 82 ? -3.133 7.819 11.657 1.00 98.56 82 ILE A CA 1
ATOM 667 C C . ILE A 1 82 ? -2.939 6.778 10.551 1.00 98.56 82 ILE A C 1
ATOM 669 O O . ILE A 1 82 ? -2.287 7.058 9.545 1.00 98.56 82 ILE A O 1
ATOM 673 N N . MET A 1 83 ? -3.534 5.594 10.712 1.00 98.44 83 MET A N 1
ATOM 674 C CA . MET A 1 83 ? -3.495 4.549 9.693 1.00 98.44 83 MET A CA 1
ATOM 675 C C . MET A 1 83 ? -4.102 5.033 8.369 1.00 98.44 83 MET A C 1
ATOM 677 O O . MET A 1 83 ? -3.505 4.808 7.320 1.00 98.44 83 MET A O 1
ATOM 681 N N . LEU A 1 84 ? -5.254 5.712 8.395 1.00 98.19 84 LEU A N 1
ATOM 682 C CA . LEU A 1 84 ? -5.910 6.225 7.187 1.00 98.19 84 LEU A CA 1
ATOM 683 C C . LEU A 1 84 ? -5.068 7.290 6.467 1.00 98.19 84 LEU A C 1
ATOM 685 O O . LEU A 1 84 ? -5.003 7.281 5.236 1.00 98.19 84 LEU A O 1
ATOM 689 N N . ASP A 1 85 ? -4.395 8.172 7.209 1.00 98.25 85 ASP A N 1
ATOM 690 C CA . ASP A 1 85 ? -3.506 9.191 6.637 1.00 98.25 85 ASP A CA 1
ATOM 691 C C . ASP A 1 85 ? -2.289 8.545 5.941 1.00 98.25 85 ASP A C 1
ATOM 693 O O . ASP A 1 85 ? -1.908 8.941 4.833 1.00 98.25 85 ASP A O 1
ATOM 697 N N . LEU A 1 86 ? -1.706 7.503 6.544 1.00 98.56 86 LEU A N 1
ATOM 698 C CA . LEU A 1 86 ? -0.572 6.772 5.966 1.00 98.56 86 LEU A CA 1
ATOM 699 C C . LEU A 1 86 ? -0.982 5.837 4.822 1.00 98.56 86 LEU A C 1
ATOM 701 O O . LEU A 1 86 ? -0.251 5.735 3.836 1.00 98.56 86 LEU A O 1
ATOM 705 N N . GLN A 1 87 ? -2.175 5.244 4.882 1.00 98.31 87 GLN A N 1
ATOM 706 C CA . GLN A 1 87 ? -2.773 4.534 3.750 1.00 98.31 87 GLN A CA 1
ATOM 707 C C . GLN A 1 87 ? -2.911 5.469 2.546 1.00 98.31 87 GLN A C 1
ATOM 709 O O . GLN A 1 87 ? -2.500 5.118 1.446 1.00 98.31 87 GLN A O 1
ATOM 714 N N . LEU A 1 88 ? -3.429 6.687 2.746 1.00 98.00 88 LEU A N 1
ATOM 715 C CA . LEU A 1 88 ? -3.577 7.665 1.668 1.00 98.00 88 LEU A CA 1
ATOM 716 C C . LEU A 1 88 ? -2.224 8.031 1.033 1.00 98.00 88 LEU A C 1
ATOM 718 O O . LEU A 1 88 ? -2.134 8.197 -0.186 1.00 98.00 88 LEU A O 1
ATOM 722 N N . LYS A 1 89 ? -1.162 8.144 1.843 1.00 98.19 89 LYS A N 1
ATOM 723 C CA . LYS A 1 89 ? 0.212 8.352 1.357 1.00 98.19 89 LYS A CA 1
ATOM 724 C C . LYS A 1 89 ? 0.694 7.164 0.512 1.00 98.19 89 LYS A C 1
ATOM 726 O O . LYS A 1 89 ? 1.237 7.383 -0.572 1.00 98.19 89 LYS A O 1
ATOM 731 N N . ALA A 1 90 ? 0.468 5.932 0.969 1.00 98.31 90 ALA A N 1
ATOM 732 C CA . ALA A 1 90 ? 0.833 4.712 0.246 1.00 98.31 90 ALA A CA 1
ATOM 733 C C . ALA A 1 90 ? 0.049 4.534 -1.067 1.00 98.31 90 ALA A C 1
ATOM 735 O O . ALA A 1 90 ? 0.628 4.164 -2.095 1.00 98.31 90 ALA A O 1
ATOM 736 N N . ASP A 1 91 ? -1.240 4.877 -1.069 1.00 98.31 91 ASP A N 1
ATOM 737 C CA . ASP A 1 91 ? -2.094 4.838 -2.257 1.00 98.31 91 ASP A CA 1
ATOM 738 C C . ASP A 1 91 ? -1.597 5.828 -3.320 1.00 98.31 91 ASP A C 1
ATOM 740 O O . ASP A 1 91 ? -1.421 5.460 -4.483 1.00 98.31 91 ASP A O 1
ATOM 744 N N . LYS A 1 92 ? -1.290 7.071 -2.920 1.00 98.06 92 LYS A N 1
ATOM 745 C CA . LYS A 1 92 ? -0.731 8.102 -3.814 1.00 98.06 92 LYS A CA 1
ATOM 746 C C . LYS A 1 92 ? 0.627 7.688 -4.386 1.00 98.06 92 LYS A C 1
ATOM 748 O O . LYS A 1 92 ? 0.843 7.808 -5.590 1.00 98.06 92 LYS A O 1
ATOM 753 N N . PHE A 1 93 ? 1.513 7.129 -3.557 1.00 98.44 93 PHE A N 1
ATOM 754 C CA . PHE A 1 93 ? 2.784 6.569 -4.028 1.00 98.44 93 PHE A CA 1
ATOM 755 C C . PHE A 1 93 ? 2.566 5.480 -5.090 1.00 98.44 93 PHE A C 1
ATOM 757 O O . PHE A 1 93 ? 3.214 5.500 -6.137 1.00 98.44 93 PHE A O 1
ATOM 764 N N . SER A 1 94 ? 1.621 4.566 -4.855 1.00 98.50 94 SER A N 1
ATOM 765 C CA . SER A 1 94 ? 1.296 3.485 -5.791 1.00 98.50 94 SER A CA 1
ATOM 766 C C . SER A 1 94 ? 0.750 4.030 -7.116 1.00 98.50 94 SER A C 1
ATOM 768 O O . SER A 1 94 ? 1.179 3.593 -8.185 1.00 98.50 94 SER A O 1
ATOM 770 N N . GLN A 1 95 ? -0.132 5.036 -7.074 1.00 98.38 95 GLN A N 1
ATOM 771 C CA . GLN A 1 95 ? -0.642 5.718 -8.271 1.00 98.38 95 GLN A CA 1
ATOM 772 C C . GLN A 1 95 ? 0.483 6.326 -9.116 1.00 98.38 95 GLN A C 1
ATOM 774 O O . GLN A 1 95 ? 0.510 6.142 -10.337 1.00 98.38 95 GLN A O 1
ATOM 779 N N . ASP A 1 96 ? 1.416 7.035 -8.481 1.00 98.31 96 ASP A N 1
ATOM 780 C CA . ASP A 1 96 ? 2.542 7.664 -9.171 1.00 98.31 96 ASP A CA 1
ATOM 781 C C . ASP A 1 96 ? 3.514 6.622 -9.730 1.00 98.31 96 ASP A C 1
ATOM 783 O O . ASP A 1 96 ? 3.948 6.730 -10.880 1.00 98.31 96 ASP A O 1
ATOM 787 N N . ALA A 1 97 ? 3.804 5.570 -8.962 1.00 98.50 97 ALA A N 1
ATOM 788 C CA . ALA A 1 97 ? 4.638 4.462 -9.408 1.00 98.50 97 ALA A CA 1
ATOM 789 C C . ALA A 1 97 ? 4.033 3.747 -10.626 1.00 98.50 97 ALA A C 1
ATOM 791 O O . ALA A 1 97 ? 4.736 3.531 -11.612 1.00 98.50 97 ALA A O 1
ATOM 792 N N . SER A 1 98 ? 2.730 3.454 -10.606 1.00 98.56 98 SER A N 1
ATOM 793 C CA . SER A 1 98 ? 2.010 2.842 -11.731 1.00 98.56 98 SER A CA 1
ATOM 794 C C . SER A 1 98 ? 2.010 3.740 -12.969 1.00 98.56 98 SER A C 1
ATOM 796 O O . SER A 1 98 ? 2.332 3.290 -14.072 1.00 98.56 98 SER A O 1
ATOM 798 N N . ARG A 1 99 ? 1.758 5.045 -12.795 1.00 98.19 99 ARG A N 1
ATOM 799 C CA . ARG A 1 99 ? 1.819 6.028 -13.887 1.00 98.19 99 ARG A CA 1
ATOM 800 C C . ARG A 1 99 ? 3.210 6.094 -14.516 1.00 98.19 99 ARG A C 1
ATOM 802 O O . ARG A 1 99 ? 3.317 6.150 -15.740 1.00 98.19 99 ARG A O 1
ATOM 809 N N . ASN A 1 100 ? 4.266 6.067 -13.709 1.00 98.06 100 ASN A N 1
ATOM 810 C CA . ASN A 1 100 ? 5.645 6.081 -14.196 1.00 98.06 100 ASN A CA 1
ATOM 811 C C . ASN A 1 100 ? 6.016 4.758 -14.879 1.00 98.06 100 ASN A C 1
ATOM 813 O O . ASN A 1 100 ? 6.561 4.777 -15.981 1.00 98.06 100 ASN A O 1
ATOM 817 N N . ALA A 1 101 ? 5.648 3.619 -14.288 1.00 98.12 101 ALA A N 1
ATOM 818 C CA . ALA A 1 101 ? 5.870 2.292 -14.859 1.00 98.12 101 ALA A CA 1
ATOM 819 C C . ALA A 1 101 ? 5.181 2.121 -16.225 1.00 98.12 101 ALA A C 1
ATOM 821 O O . ALA A 1 101 ? 5.762 1.528 -17.133 1.00 98.12 101 ALA A O 1
ATOM 822 N N . SER A 1 102 ? 3.990 2.705 -16.412 1.00 97.31 102 SER A N 1
ATOM 823 C CA . SER A 1 102 ? 3.229 2.628 -17.671 1.00 97.31 102 SER A CA 1
ATOM 824 C C . SER A 1 102 ? 3.916 3.274 -18.882 1.00 97.31 102 SER A C 1
ATOM 826 O O . SER A 1 102 ? 3.515 3.040 -20.020 1.00 97.31 102 SER A O 1
ATOM 828 N N . GLN A 1 103 ? 4.964 4.072 -18.657 1.00 97.31 103 GLN A N 1
ATOM 829 C CA . GLN A 1 103 ? 5.727 4.728 -19.722 1.00 97.31 103 GLN A CA 1
ATOM 830 C C . GLN A 1 103 ? 6.795 3.810 -20.334 1.00 97.31 103 GLN A C 1
ATOM 832 O O . GLN A 1 103 ? 7.400 4.175 -21.341 1.00 97.31 103 GLN A O 1
ATOM 837 N N . TYR A 1 104 ? 7.033 2.630 -19.757 1.00 97.88 104 TYR A N 1
ATOM 838 C CA . TYR A 1 104 ? 8.045 1.683 -20.216 1.00 97.88 104 TYR A CA 1
ATOM 839 C C . TYR A 1 104 ? 7.467 0.624 -21.154 1.00 97.88 104 TYR A C 1
ATOM 841 O O . TYR A 1 104 ? 6.337 0.159 -21.009 1.00 97.88 104 TYR A O 1
ATOM 849 N N . ASN A 1 105 ? 8.279 0.188 -22.112 1.00 97.44 105 ASN A N 1
ATOM 850 C CA . ASN A 1 105 ? 7.912 -0.885 -23.016 1.00 97.44 105 ASN A CA 1
ATOM 851 C C . ASN A 1 105 ? 8.190 -2.247 -22.381 1.00 97.44 105 ASN A C 1
ATOM 853 O O . ASN A 1 105 ? 9.326 -2.713 -22.320 1.00 97.44 105 ASN A O 1
ATOM 857 N N . LEU A 1 106 ? 7.131 -2.937 -21.975 1.00 96.81 106 LEU A N 1
ATOM 858 C CA . LEU A 1 106 ? 7.248 -4.259 -21.366 1.00 96.81 106 LEU A CA 1
ATOM 859 C C . LEU A 1 106 ? 7.784 -5.344 -22.310 1.00 96.81 106 LEU A C 1
ATOM 861 O O . LEU A 1 106 ? 8.271 -6.372 -21.843 1.00 96.81 106 LEU A O 1
ATOM 865 N N . THR A 1 107 ? 7.669 -5.164 -23.629 1.00 96.19 107 THR A N 1
ATOM 866 C CA . THR A 1 107 ? 8.015 -6.213 -24.606 1.00 96.19 107 THR A CA 1
ATOM 867 C C . THR A 1 107 ? 9.519 -6.435 -24.741 1.00 96.19 107 THR A C 1
ATOM 869 O O . THR A 1 107 ? 9.934 -7.531 -25.107 1.00 96.19 107 THR A O 1
ATOM 872 N N . VAL A 1 108 ? 10.328 -5.424 -24.404 1.00 95.12 108 VAL A N 1
ATOM 873 C CA . VAL A 1 108 ? 11.798 -5.481 -24.482 1.00 95.12 108 VAL A CA 1
ATOM 874 C C . VAL A 1 108 ? 12.452 -5.914 -23.167 1.00 95.12 108 VAL A C 1
ATOM 876 O O . VAL A 1 108 ? 13.661 -6.114 -23.117 1.00 95.12 108 VAL A O 1
ATOM 879 N N . MET A 1 109 ? 11.666 -6.053 -22.096 1.00 96.81 109 MET A N 1
ATOM 880 C CA . MET A 1 109 ? 12.160 -6.394 -20.763 1.00 96.81 109 MET A CA 1
ATOM 881 C C . MET A 1 109 ? 12.480 -7.883 -20.619 1.00 96.81 109 MET A C 1
ATOM 883 O O . MET A 1 109 ? 11.829 -8.745 -21.218 1.00 96.81 109 MET A O 1
ATOM 887 N N . SER A 1 110 ? 13.415 -8.194 -19.715 1.00 97.38 110 SER A N 1
ATOM 888 C CA . SER A 1 110 ? 13.602 -9.560 -19.226 1.00 97.38 110 SER A CA 1
ATOM 889 C C . SER A 1 110 ? 12.313 -10.089 -18.577 1.00 97.38 110 SER A C 1
ATOM 891 O O . SER A 1 110 ? 11.455 -9.329 -18.121 1.00 97.38 110 SER A O 1
ATOM 893 N N . GLN A 1 111 ? 12.174 -11.415 -18.478 1.00 97.94 111 GLN A N 1
ATOM 894 C CA . GLN A 1 111 ? 11.019 -12.024 -17.803 1.00 97.94 111 GLN A CA 1
ATOM 895 C C . GLN A 1 111 ? 10.882 -11.549 -16.344 1.00 97.94 111 GLN A C 1
ATOM 897 O O . GLN A 1 111 ? 9.762 -11.415 -15.855 1.00 97.94 111 GLN A O 1
ATOM 902 N N . SER A 1 112 ? 12.004 -11.308 -15.655 1.00 97.94 112 SER A N 1
ATOM 903 C CA . SER A 1 112 ? 12.017 -10.864 -14.257 1.00 97.94 112 SER A CA 1
ATOM 904 C C . SER A 1 112 ? 11.534 -9.420 -14.127 1.00 97.94 112 SER A C 1
ATOM 906 O O . SER A 1 112 ? 10.588 -9.148 -13.387 1.00 97.94 112 SER A O 1
ATOM 908 N N . ASP A 1 113 ? 12.117 -8.503 -14.901 1.00 98.06 113 ASP A N 1
ATOM 909 C CA . ASP A 1 113 ? 11.763 -7.079 -14.850 1.00 98.06 113 ASP A CA 1
ATOM 910 C C . ASP A 1 113 ? 10.315 -6.869 -15.279 1.00 98.06 113 ASP A C 1
ATOM 912 O O . ASP A 1 113 ? 9.550 -6.194 -14.594 1.00 98.06 113 ASP A O 1
ATOM 916 N N . ARG A 1 114 ? 9.882 -7.552 -16.347 1.00 98.38 114 ARG A N 1
ATOM 917 C CA . ARG A 1 114 ? 8.498 -7.467 -16.817 1.00 98.38 114 ARG A CA 1
ATOM 918 C C . ARG A 1 114 ? 7.496 -7.869 -15.737 1.00 98.38 114 ARG A C 1
ATOM 920 O O . ARG A 1 114 ? 6.463 -7.222 -15.594 1.00 98.38 114 ARG A O 1
ATOM 927 N N . ARG A 1 115 ? 7.786 -8.926 -14.967 1.00 98.44 115 ARG A N 1
ATOM 928 C CA . ARG A 1 115 ? 6.925 -9.352 -13.850 1.00 98.44 115 ARG A CA 1
ATOM 929 C C . ARG A 1 115 ? 6.851 -8.291 -12.755 1.00 98.44 115 ARG A C 1
ATOM 931 O O . ARG A 1 115 ? 5.759 -8.046 -12.250 1.00 98.44 115 ARG A O 1
ATOM 938 N N . GLN A 1 116 ? 7.976 -7.662 -12.417 1.00 98.56 116 GLN A N 1
ATOM 939 C CA . GLN A 1 116 ? 8.013 -6.576 -11.435 1.00 98.56 116 GLN A CA 1
ATOM 940 C C . GLN A 1 116 ? 7.180 -5.380 -11.911 1.00 98.56 116 GLN A C 1
ATOM 942 O O . GLN A 1 116 ? 6.294 -4.937 -11.189 1.00 98.56 116 GLN A O 1
ATOM 947 N N . PHE A 1 117 ? 7.363 -4.926 -13.153 1.00 98.56 117 PHE A N 1
ATOM 948 C CA . PHE A 1 117 ? 6.589 -3.816 -13.721 1.00 98.56 117 PHE A CA 1
ATOM 949 C C . PHE A 1 117 ? 5.084 -4.093 -13.772 1.00 98.56 117 PHE A C 1
ATOM 951 O O . PHE A 1 117 ? 4.295 -3.233 -13.388 1.00 98.56 117 PHE A O 1
ATOM 958 N N . ILE A 1 118 ? 4.672 -5.293 -14.200 1.00 98.44 118 ILE A N 1
ATOM 959 C CA . ILE A 1 118 ? 3.255 -5.687 -14.182 1.00 98.44 118 ILE A CA 1
ATOM 960 C C . ILE A 1 118 ? 2.698 -5.584 -12.759 1.00 98.44 118 ILE A C 1
ATOM 962 O O . ILE A 1 118 ? 1.601 -5.064 -12.574 1.00 98.44 118 ILE A O 1
ATOM 966 N N . LYS A 1 119 ? 3.462 -6.029 -11.753 1.00 98.31 119 LYS A N 1
ATOM 967 C CA . LYS A 1 119 ? 3.028 -5.952 -10.358 1.00 98.31 119 LYS A CA 1
ATOM 968 C C . LYS A 1 119 ? 2.962 -4.515 -9.831 1.00 98.31 119 LYS A C 1
ATOM 970 O O . LYS A 1 119 ? 2.044 -4.212 -9.087 1.00 98.31 119 LYS A O 1
ATOM 975 N N . ILE A 1 120 ? 3.895 -3.648 -10.223 1.00 98.56 120 ILE A N 1
ATOM 976 C CA . ILE A 1 120 ? 3.916 -2.225 -9.835 1.00 98.56 120 ILE A CA 1
ATOM 977 C C . ILE A 1 120 ? 2.728 -1.466 -10.439 1.00 98.56 120 ILE A C 1
ATOM 979 O O . ILE A 1 120 ? 2.180 -0.565 -9.811 1.00 98.56 120 ILE A O 1
ATOM 983 N N . MET A 1 121 ? 2.317 -1.817 -11.660 1.00 98.31 121 MET A N 1
ATOM 984 C CA . MET A 1 121 ? 1.177 -1.170 -12.312 1.00 98.31 121 MET A CA 1
ATOM 985 C C . MET A 1 121 ? -0.178 -1.606 -11.744 1.00 98.31 121 MET A C 1
ATOM 987 O O . MET A 1 121 ? -1.138 -0.836 -11.818 1.00 98.31 121 MET A O 1
ATOM 991 N N . ASP A 1 122 ? -0.257 -2.810 -11.178 1.00 97.94 122 ASP A N 1
ATOM 992 C CA . ASP A 1 122 ? -1.444 -3.333 -10.504 1.00 97.94 122 ASP A CA 1
ATOM 993 C C . ASP A 1 122 ? -1.571 -2.768 -9.079 1.00 97.94 122 ASP A C 1
ATOM 995 O O . ASP A 1 122 ? -1.026 -3.305 -8.114 1.00 97.94 122 ASP A O 1
ATOM 999 N N . ILE A 1 123 ? -2.304 -1.659 -8.967 1.00 97.69 123 ILE A N 1
ATOM 1000 C CA . ILE A 1 123 ? -2.438 -0.865 -7.735 1.00 97.69 123 ILE A CA 1
ATOM 1001 C C . ILE A 1 123 ? -3.761 -1.085 -6.987 1.00 97.69 123 ILE A C 1
ATOM 1003 O O . ILE A 1 123 ? -4.065 -0.356 -6.046 1.00 97.69 123 ILE A O 1
ATOM 1007 N N . GLY A 1 124 ? -4.574 -2.064 -7.394 1.00 96.31 124 GLY A N 1
ATOM 1008 C CA . GLY A 1 124 ? -5.822 -2.406 -6.704 1.00 96.31 124 GLY A CA 1
ATOM 1009 C C . GLY A 1 124 ? -6.759 -1.209 -6.473 1.00 96.31 124 GLY A C 1
ATOM 1010 O O . GLY A 1 124 ? -7.089 -0.463 -7.396 1.00 96.31 124 GLY A O 1
ATOM 1011 N N . THR A 1 125 ? -7.205 -1.016 -5.228 1.00 95.19 125 THR A N 1
ATOM 1012 C CA . THR A 1 125 ? -8.126 0.06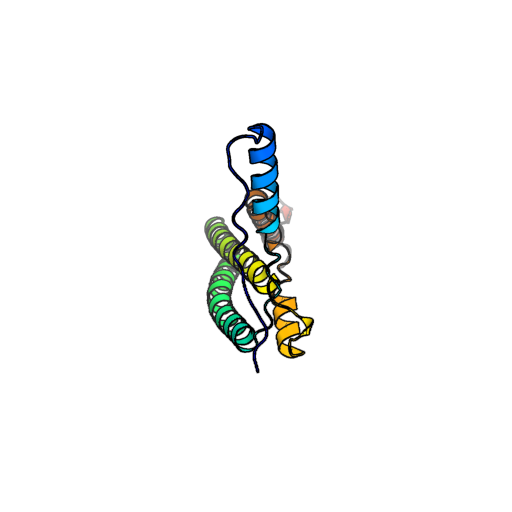7 -4.832 1.00 95.19 125 THR A CA 1
ATOM 1013 C C . THR A 1 125 ? -7.528 1.463 -4.990 1.00 95.19 125 THR A C 1
ATOM 1015 O O . THR A 1 125 ? -8.278 2.409 -5.252 1.00 95.19 125 THR A O 1
ATOM 1018 N N . ALA A 1 126 ? -6.197 1.595 -4.939 1.00 97.12 126 ALA A N 1
ATOM 1019 C CA . ALA A 1 126 ? -5.509 2.855 -5.195 1.00 97.12 126 ALA A CA 1
ATOM 1020 C C . ALA A 1 126 ? -5.694 3.338 -6.645 1.00 97.12 126 ALA A C 1
ATOM 1022 O O . ALA A 1 126 ? -5.396 4.487 -6.946 1.00 97.12 126 ALA A O 1
ATOM 1023 N N . ALA A 1 127 ? -6.272 2.538 -7.551 1.00 96.88 127 ALA A N 1
ATOM 1024 C CA . ALA A 1 127 ? -6.703 3.009 -8.869 1.00 96.88 127 ALA A CA 1
ATOM 1025 C C . ALA A 1 127 ? -7.827 4.070 -8.819 1.00 96.88 127 ALA A C 1
ATOM 1027 O O . ALA A 1 127 ? -8.121 4.705 -9.836 1.00 96.88 127 ALA A O 1
ATOM 1028 N N . GLN A 1 128 ? -8.473 4.288 -7.666 1.00 97.00 128 GLN A N 1
ATOM 1029 C CA . GLN A 1 128 ? -9.475 5.339 -7.494 1.00 97.00 128 GLN A CA 1
ATOM 1030 C C . GLN A 1 128 ? -8.849 6.740 -7.594 1.00 97.00 128 GLN A C 1
ATOM 1032 O O . GLN A 1 128 ? -8.255 7.250 -6.650 1.00 97.00 128 GLN A O 1
ATOM 1037 N N . THR A 1 129 ? -9.057 7.410 -8.727 1.00 94.25 129 THR A N 1
ATOM 1038 C CA . THR A 1 129 ? -8.503 8.748 -8.995 1.00 94.25 129 THR A CA 1
ATOM 1039 C C . THR A 1 129 ? -9.197 9.878 -8.234 1.00 94.25 129 THR A C 1
ATOM 1041 O O . THR A 1 129 ? -8.634 10.962 -8.095 1.00 94.25 129 THR A O 1
ATOM 1044 N N . ASN A 1 130 ? -10.421 9.666 -7.740 1.00 96.81 130 ASN A N 1
ATOM 1045 C CA . ASN A 1 130 ? -11.108 10.646 -6.908 1.00 96.81 130 ASN A CA 1
ATOM 1046 C C . ASN A 1 130 ? -10.707 10.463 -5.438 1.00 96.81 130 ASN A C 1
ATOM 1048 O O . ASN A 1 130 ? -11.170 9.535 -4.773 1.00 96.81 130 ASN A O 1
ATOM 1052 N N . GLU A 1 131 ? -9.900 11.388 -4.921 1.00 94.75 131 GLU A N 1
ATOM 1053 C CA . GLU A 1 131 ? -9.378 11.343 -3.551 1.00 94.75 131 GLU A CA 1
ATOM 1054 C C . GLU A 1 131 ? -10.483 11.239 -2.488 1.00 94.75 131 GLU A C 1
ATOM 1056 O O . GLU A 1 131 ? -10.372 10.439 -1.566 1.00 94.75 131 GLU A O 1
ATOM 1061 N N . THR A 1 132 ? -11.604 11.952 -2.643 1.00 96.62 132 THR A N 1
ATOM 1062 C CA . THR A 1 132 ? -12.737 11.850 -1.707 1.00 96.62 132 THR A CA 1
ATOM 1063 C C . THR A 1 132 ? -13.334 10.443 -1.682 1.00 96.62 132 THR A C 1
ATOM 1065 O O . THR A 1 132 ? -13.664 9.929 -0.614 1.00 96.62 132 THR A O 1
ATOM 1068 N N . LYS A 1 133 ? -13.473 9.794 -2.846 1.00 97.69 133 LYS A N 1
ATOM 1069 C CA . LYS A 1 133 ? -13.944 8.403 -2.921 1.00 97.69 133 LYS A CA 1
ATOM 1070 C C . LYS A 1 133 ? -12.925 7.429 -2.335 1.00 97.69 133 LYS A C 1
ATOM 1072 O O . LYS A 1 133 ? -13.346 6.476 -1.693 1.00 97.69 133 LYS A O 1
ATOM 1077 N N . MET A 1 134 ? -11.631 7.674 -2.529 1.00 96.31 134 MET A N 1
ATOM 1078 C CA . MET A 1 134 ? -10.552 6.854 -1.972 1.00 96.31 134 MET A CA 1
ATOM 1079 C C . MET A 1 134 ? -10.523 6.937 -0.440 1.00 96.31 134 MET A C 1
ATOM 1081 O O . MET A 1 134 ? -10.602 5.912 0.226 1.00 96.31 134 MET A O 1
ATOM 1085 N N . ILE A 1 135 ? -10.564 8.148 0.125 1.00 96.38 135 ILE A N 1
ATOM 1086 C CA . ILE A 1 135 ? -10.672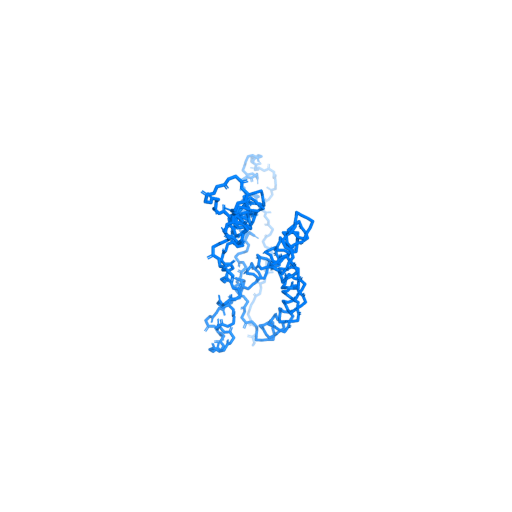 8.367 1.577 1.00 96.38 135 ILE A CA 1
ATOM 1087 C C . ILE A 1 135 ? -11.928 7.687 2.131 1.00 96.38 135 ILE A C 1
ATOM 1089 O O . ILE A 1 135 ? -11.870 7.001 3.150 1.00 96.38 135 ILE A O 1
ATOM 1093 N N . ARG A 1 136 ? -13.071 7.841 1.449 1.00 97.62 136 ARG A N 1
ATOM 1094 C CA . ARG A 1 136 ? -14.321 7.196 1.862 1.00 97.62 136 ARG A CA 1
ATOM 1095 C C . ARG A 1 136 ? -14.219 5.671 1.832 1.00 97.62 136 ARG A C 1
ATOM 1097 O O . ARG A 1 136 ? -14.736 5.036 2.743 1.00 97.62 136 ARG A O 1
ATOM 1104 N N . LEU A 1 137 ? -13.598 5.099 0.801 1.00 97.44 137 LEU A N 1
ATOM 1105 C CA . LEU A 1 137 ? -13.392 3.657 0.685 1.00 97.44 137 LEU A CA 1
ATOM 1106 C C . LEU A 1 137 ? -12.535 3.143 1.844 1.00 97.44 137 LEU A C 1
ATOM 1108 O O . LEU A 1 137 ? -12.983 2.257 2.562 1.00 97.44 137 LEU A O 1
ATOM 1112 N N . ASN A 1 138 ? -11.372 3.757 2.072 1.00 96.56 138 ASN A N 1
ATOM 1113 C CA . ASN A 1 138 ? -10.454 3.370 3.144 1.00 96.56 138 ASN A CA 1
ATOM 1114 C C . ASN A 1 138 ? -11.145 3.458 4.512 1.00 96.56 138 ASN A C 1
ATOM 1116 O O . ASN A 1 138 ? -11.068 2.524 5.310 1.00 96.56 138 ASN A O 1
ATOM 1120 N N . LYS A 1 139 ? -11.912 4.534 4.747 1.00 97.56 139 LYS A N 1
ATOM 1121 C CA . LYS A 1 139 ? -12.693 4.688 5.976 1.00 97.56 139 LYS A CA 1
ATOM 1122 C C . LYS A 1 139 ? -13.727 3.572 6.136 1.00 97.56 139 LYS A C 1
ATOM 1124 O O . LYS A 1 139 ? -13.743 2.929 7.177 1.00 97.56 139 LYS A O 1
ATOM 1129 N N . ILE A 1 140 ? -14.558 3.318 5.123 1.00 98.25 140 ILE A N 1
ATOM 1130 C CA . ILE A 1 140 ? -15.604 2.285 5.199 1.00 98.25 140 ILE A CA 1
ATOM 1131 C C . ILE A 1 140 ? -14.998 0.904 5.462 1.00 98.25 140 ILE A C 1
ATOM 1133 O O . ILE A 1 140 ? -15.538 0.171 6.283 1.00 98.25 140 ILE A O 1
ATOM 1137 N N . THR A 1 141 ? -13.879 0.560 4.820 1.00 97.44 141 THR A N 1
ATOM 1138 C CA . THR A 1 141 ? -13.177 -0.706 5.080 1.00 97.44 141 THR A CA 1
ATOM 1139 C C . THR A 1 141 ? -12.767 -0.816 6.548 1.00 97.44 141 THR A C 1
ATOM 1141 O O . THR A 1 141 ? -13.174 -1.762 7.215 1.00 97.44 141 THR A O 1
ATOM 1144 N N . SER A 1 142 ? -12.080 0.198 7.085 1.00 97.00 142 SER A N 1
ATOM 1145 C CA . SER A 1 142 ? -11.663 0.195 8.495 1.00 97.00 142 SER A CA 1
ATOM 1146 C C . SER A 1 142 ? -12.835 0.237 9.489 1.00 97.00 142 SER A C 1
ATOM 1148 O O . SER A 1 142 ? -12.764 -0.367 10.556 1.00 97.00 142 SER A O 1
ATOM 1150 N N . ASP A 1 143 ? -13.943 0.907 9.144 1.00 98.19 143 ASP A N 1
ATOM 1151 C CA . ASP A 1 143 ? -15.154 0.931 9.969 1.00 98.19 143 ASP A CA 1
ATOM 1152 C C . ASP A 1 143 ? -15.783 -0.473 10.035 1.00 98.19 143 ASP A C 1
ATOM 1154 O O . ASP A 1 143 ? -16.181 -0.920 11.108 1.00 98.19 143 ASP A O 1
ATOM 1158 N N . MET A 1 144 ? -15.852 -1.191 8.905 1.00 98.19 144 MET A N 1
ATOM 1159 C CA . MET A 1 144 ? -16.366 -2.566 8.864 1.00 98.19 144 MET A CA 1
ATOM 1160 C C . MET A 1 144 ? -15.492 -3.528 9.677 1.00 98.19 144 MET A C 1
ATOM 1162 O O . MET A 1 144 ? -16.030 -4.339 10.431 1.00 98.19 144 MET A O 1
ATOM 1166 N N . GLU A 1 145 ? -14.166 -3.419 9.563 1.00 95.25 145 GLU A N 1
ATOM 1167 C CA . GLU A 1 145 ? -13.203 -4.216 10.338 1.00 95.25 145 GLU A CA 1
ATOM 1168 C C . GLU A 1 145 ? -13.334 -3.959 11.843 1.00 95.25 145 GLU A C 1
ATOM 1170 O O . GLU A 1 145 ? -13.377 -4.904 12.633 1.00 95.25 145 GLU A O 1
ATOM 1175 N N . SER A 1 146 ? -13.470 -2.689 12.238 1.00 96.25 146 SER A N 1
ATOM 1176 C CA . SER A 1 146 ? -13.666 -2.289 13.633 1.00 96.25 146 SER A CA 1
ATOM 1177 C C . SER A 1 146 ? -14.976 -2.837 14.197 1.00 96.25 146 SER A C 1
ATOM 1179 O O . SER A 1 146 ? -14.981 -3.446 15.267 1.00 96.25 146 SER A O 1
ATOM 1181 N N . ILE A 1 147 ? -16.085 -2.700 13.456 1.00 96.75 147 ILE A N 1
ATOM 1182 C CA . ILE A 1 147 ? -17.389 -3.243 13.862 1.00 96.75 147 ILE A CA 1
ATOM 1183 C C . ILE A 1 147 ? -17.296 -4.755 14.050 1.00 96.75 147 ILE A C 1
ATOM 1185 O O . ILE A 1 147 ? -17.731 -5.262 15.078 1.00 96.75 147 ILE A O 1
ATOM 1189 N N . TYR A 1 148 ? -16.717 -5.474 13.088 1.00 96.00 148 TYR A N 1
ATOM 1190 C CA . TYR A 1 148 ? -16.594 -6.927 13.179 1.00 96.00 148 TYR A CA 1
ATOM 1191 C C . TYR A 1 148 ? -15.736 -7.359 14.378 1.00 96.00 148 TYR A C 1
ATOM 1193 O O . TYR A 1 148 ? -16.125 -8.260 15.114 1.00 96.00 148 TYR A O 1
ATOM 1201 N N . SER A 1 149 ? -14.609 -6.680 14.610 1.00 95.12 149 SER A N 1
ATOM 1202 C CA . SER A 1 149 ? -13.630 -7.048 15.644 1.00 95.12 149 SER A CA 1
ATOM 1203 C C . SER A 1 149 ? -14.046 -6.668 17.067 1.00 95.12 149 SER A C 1
ATOM 1205 O O . SER A 1 149 ? -13.544 -7.245 18.027 1.00 95.12 149 SER A O 1
ATOM 1207 N N . THR A 1 150 ? -14.933 -5.682 17.228 1.00 94.62 150 THR A N 1
ATOM 1208 C CA . THR A 1 150 ? -15.303 -5.133 18.549 1.00 94.62 150 THR A CA 1
ATOM 1209 C C . THR A 1 150 ? -16.761 -5.369 18.932 1.00 94.62 150 THR A C 1
ATOM 1211 O O . THR A 1 150 ? -17.145 -5.112 20.077 1.00 94.62 150 THR A O 1
ATOM 1214 N N . ALA A 1 151 ? -17.591 -5.857 18.004 1.00 95.19 151 ALA A N 1
ATOM 1215 C CA . ALA A 1 151 ? -18.987 -6.144 18.289 1.00 95.19 151 ALA A CA 1
ATOM 1216 C C . ALA A 1 151 ? -19.127 -7.195 19.397 1.00 95.19 151 ALA A C 1
ATOM 1218 O O . ALA A 1 151 ? -18.434 -8.211 19.437 1.00 95.19 151 ALA A O 1
ATOM 1219 N N . THR A 1 152 ? -20.099 -6.960 20.276 1.00 95.50 152 THR A N 1
ATOM 1220 C CA . THR A 1 152 ? -20.500 -7.907 21.314 1.00 95.50 152 THR A CA 1
ATOM 1221 C C . THR A 1 152 ? -21.998 -8.163 21.227 1.00 95.50 152 THR A C 1
ATOM 1223 O O . THR A 1 152 ? -22.779 -7.290 20.844 1.00 95.50 152 THR A O 1
ATOM 1226 N N . VAL A 1 153 ? -22.409 -9.376 21.588 1.00 95.62 153 VAL A N 1
ATOM 1227 C CA . VAL A 1 153 ? -23.817 -9.763 21.694 1.00 95.62 153 VAL A CA 1
ATOM 1228 C C . VAL A 1 153 ? -24.141 -10.022 23.156 1.00 95.62 153 VAL A C 1
ATOM 1230 O O . VAL A 1 153 ? -23.481 -10.818 23.823 1.00 95.62 153 VAL A O 1
ATOM 1233 N N . CYS A 1 154 ? -25.171 -9.350 23.665 1.00 95.94 154 CYS A N 1
ATOM 1234 C CA . CYS A 1 154 ? -25.555 -9.443 25.067 1.00 95.94 154 CYS A CA 1
ATOM 1235 C C . CYS A 1 154 ? -26.657 -10.484 25.290 1.00 95.94 154 CYS A C 1
ATOM 1237 O O . CYS A 1 154 ? -27.758 -10.360 24.759 1.00 95.94 154 CYS A O 1
ATOM 1239 N N . LEU A 1 155 ? -26.373 -11.495 26.117 1.00 94.12 155 LEU A N 1
ATOM 1240 C CA . LEU A 1 155 ? -27.346 -12.509 26.549 1.00 94.12 155 LEU A CA 1
ATOM 1241 C C . LEU A 1 155 ? -28.362 -11.927 27.543 1.00 94.12 155 LEU A C 1
ATOM 1243 O O . LEU A 1 155 ? -29.496 -12.387 27.644 1.00 94.12 155 LEU A O 1
ATOM 1247 N N . ASN A 1 156 ? -27.941 -10.917 28.304 1.00 94.94 156 ASN A N 1
ATOM 1248 C CA . ASN A 1 156 ? -28.770 -10.121 29.204 1.00 94.94 156 ASN A CA 1
ATOM 1249 C C . ASN A 1 156 ? -28.126 -8.732 29.401 1.00 94.94 156 ASN A C 1
ATOM 1251 O O . ASN A 1 156 ? -27.112 -8.430 28.783 1.00 94.94 156 ASN A O 1
ATOM 1255 N N . LYS A 1 157 ? -28.689 -7.882 30.274 1.00 92.06 157 LYS A N 1
ATOM 1256 C CA . LYS A 1 157 ? -28.235 -6.487 30.467 1.00 92.06 157 LYS A CA 1
ATOM 1257 C C . LYS A 1 157 ? -26.765 -6.322 30.876 1.00 92.06 157 LYS A C 1
ATOM 1259 O O . LYS A 1 157 ? -26.238 -5.228 30.719 1.00 92.06 157 LYS A O 1
ATOM 1264 N N . THR A 1 158 ? -26.137 -7.346 31.446 1.00 92.44 158 THR A N 1
ATOM 1265 C CA . THR A 1 158 ? -24.778 -7.252 32.004 1.00 92.44 158 THR A CA 1
ATOM 1266 C C . THR A 1 158 ? -23.796 -8.233 31.376 1.00 92.44 158 THR A C 1
ATOM 1268 O O . THR A 1 158 ? -22.599 -8.092 31.590 1.00 92.44 158 THR A O 1
ATOM 1271 N N . ASN A 1 159 ? -24.277 -9.236 30.636 1.00 94.06 159 ASN A N 1
ATOM 1272 C CA . ASN A 1 159 ? -23.446 -10.287 30.062 1.00 94.06 159 ASN A CA 1
ATOM 1273 C C . ASN A 1 159 ? -23.389 -10.160 28.537 1.00 94.06 159 ASN A C 1
ATOM 1275 O O . ASN A 1 159 ? -24.312 -10.610 27.853 1.00 94.06 159 ASN A O 1
ATOM 1279 N N . CYS A 1 160 ? -22.316 -9.550 28.034 1.00 95.44 160 CYS A N 1
ATOM 1280 C CA . CYS A 1 160 ? -22.032 -9.388 26.611 1.00 95.44 160 CYS A CA 1
ATOM 1281 C C . CYS A 1 160 ? -20.808 -10.212 26.221 1.00 95.44 160 CYS A C 1
ATOM 1283 O O . CYS A 1 160 ? -19.802 -10.197 26.925 1.00 95.44 160 CYS A O 1
ATOM 1285 N N . VAL A 1 161 ? -20.917 -10.939 25.111 1.00 95.69 161 VAL A N 1
ATOM 1286 C CA . VAL A 1 161 ? -19.903 -11.880 24.628 1.00 95.69 161 VAL A CA 1
ATOM 1287 C C . VAL A 1 161 ? -19.387 -11.385 23.271 1.00 95.69 161 VAL A C 1
ATOM 1289 O O . VAL A 1 161 ? -20.217 -11.028 22.426 1.00 95.69 161 VAL A O 1
ATOM 1292 N N . PRO A 1 162 ? -18.061 -11.300 23.056 1.00 95.25 162 PRO A N 1
ATOM 1293 C CA . PRO A 1 162 ? -17.487 -10.981 21.749 1.00 95.25 162 P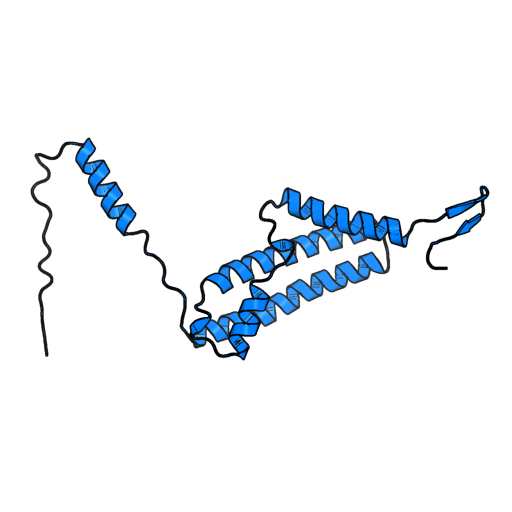RO A CA 1
ATOM 1294 C C . PRO A 1 162 ? -17.627 -12.161 20.777 1.00 95.25 162 PRO A C 1
ATOM 1296 O O . PRO A 1 162 ? -18.010 -13.262 21.171 1.00 95.25 162 PRO A O 1
ATOM 1299 N N . LEU A 1 163 ? -17.334 -11.929 19.497 1.00 93.69 163 LEU A N 1
ATOM 1300 C CA . LEU A 1 163 ? -17.371 -12.986 18.484 1.00 93.69 163 LEU A CA 1
ATOM 1301 C C . LEU A 1 163 ? -16.269 -14.037 18.702 1.00 93.69 163 LEU A C 1
ATOM 1303 O O . LEU A 1 163 ? -16.574 -15.228 18.747 1.00 93.69 163 LEU A O 1
ATOM 1307 N N . ASP A 1 164 ? -15.026 -13.578 18.867 1.00 89.44 164 ASP A N 1
ATOM 1308 C CA . ASP A 1 164 ? -13.873 -14.412 19.207 1.00 89.44 164 ASP A CA 1
ATOM 1309 C C . ASP A 1 164 ? -13.587 -14.274 20.719 1.00 89.44 164 ASP A C 1
ATOM 1311 O O . ASP A 1 164 ? -13.276 -13.166 21.170 1.00 89.44 164 ASP A O 1
ATOM 1315 N N . PRO A 1 165 ? -13.775 -15.348 21.514 1.00 73.56 165 PRO A N 1
ATOM 1316 C CA . PRO A 1 165 ? -13.731 -15.310 22.979 1.00 73.56 165 PRO A CA 1
ATOM 1317 C C . PRO A 1 165 ? -12.323 -15.306 23.587 1.00 73.56 165 PRO A C 1
ATOM 1319 O O . PRO A 1 165 ? -11.407 -15.941 23.013 1.00 73.56 165 PRO A O 1
#

pLDDT: mean 86.65, std 19.5, range [31.61, 98.75]

Organism: Biomphalaria glabrata (NCBI:txid6526)

Radius of gyration: 27.67 Å; chains: 1; bounding box: 58×55×81 Å

Secondary structure (DSSP, 8-state):
---------PPP-TTS--HHHHHHHHHHHHHTTS---PPB--HHHHHHHHHHHHHHHHHHHHHHHHHHHHHHHS--HHHHHHHHHHHHHHHHHHHHHHHHHTTB-GGGS-HHHHHHHHHHH--GGGG---HHHHHHHHHHHHHHHHHHHH-EEESSSS-EEES--

Foldseek 3Di:
DDDDDDPPDDDPDPPDDDPVRVVVVVVVVVVVPPDPQAADQDPVVLVVLVVVCVVVLVVLVVQLVVLVVVCVVPPDPVSLVSNLVSVLVNLVSLVVSLVVLVSHDLVNDDPVSSVVSVVSNCSDLSVPPDSVVSSVVSVVVSVVVCCLQPDWDAPDPPRTHHPPD